Protein AF-A0AAW0J0C3-F1 (afdb_monomer_lite)

Sequence (73 aa):
DGDDELIQNLLEPFNKDQIINLLRKAADKHCDVADRIRKVADEDPAHCKIFVHSLGWDTTLETLIVVFKEWVF

Foldseek 3Di:
DVVVVVVVVVCVVDDPVRVVVVLVVCCVVDVVSVVVVVVVQVVDVVNVDDDDPDDDPPDDPVNVCVVCVVVDD

Radius of gyration: 18.61 Å; chains: 1; bounding box: 46×25×43 Å

Organism: Quercus suber (NCBI:txid58331)

Secondary structure (DSSP, 8-state):
-HHHHHHHHHHTT--HHHHHHHHHHHHHH-HHHHHHHHHHHHT-TTT---------TT--HHHHHHHHHHS--

Structure (mmCIF, N/CA/C/O backbone):
data_AF-A0AAW0J0C3-F1
#
_entry.id   AF-A0AAW0J0C3-F1
#
loop_
_atom_site.group_PDB
_atom_site.id
_atom_site.type_symbol
_atom_site.label_atom_id
_atom_site.label_alt_id
_atom_site.label_comp_id
_atom_site.label_asym_id
_atom_site.label_entity_id
_atom_site.label_seq_id
_atom_site.pdbx_PDB_ins_code
_atom_site.Cartn_x
_atom_site.Cartn_y
_atom_site.Cartn_z
_atom_site.occupancy
_atom_site.B_iso_or_equiv
_atom_site.auth_seq_id
_atom_site.auth_comp_id
_atom_site.auth_asym_id
_atom_site.auth_atom_id
_atom_site.pdbx_PDB_model_num
ATOM 1 N N . ASP A 1 1 ? -18.903 15.931 2.588 1.00 54.38 1 ASP A N 1
ATOM 2 C CA . ASP A 1 1 ? -18.169 16.974 3.321 1.00 54.38 1 ASP A CA 1
ATOM 3 C C . ASP A 1 1 ? -18.009 16.743 4.807 1.00 54.38 1 ASP A C 1
ATOM 5 O O . ASP A 1 1 ? -16.872 16.627 5.216 1.00 54.38 1 ASP A O 1
ATOM 9 N N . GLY A 1 2 ? -19.065 16.612 5.617 1.00 60.31 2 GLY A N 1
ATOM 10 C CA . GLY A 1 2 ? -18.870 16.552 7.077 1.00 60.31 2 GLY A CA 1
ATOM 11 C C . GLY A 1 2 ? -18.153 15.310 7.636 1.00 60.31 2 GLY A C 1
ATOM 12 O O . GLY A 1 2 ? -17.620 15.386 8.732 1.00 60.31 2 GLY A O 1
ATOM 13 N N . ASP A 1 3 ? -18.134 14.177 6.925 1.00 62.72 3 ASP A N 1
ATOM 14 C CA . ASP A 1 3 ? -17.588 12.911 7.457 1.00 62.72 3 ASP A CA 1
ATOM 15 C C . ASP A 1 3 ? -16.078 12.746 7.186 1.00 62.72 3 ASP A C 1
ATOM 17 O O . ASP A 1 3 ? -15.332 12.283 8.049 1.00 62.72 3 ASP A O 1
ATOM 21 N N . ASP A 1 4 ? -15.597 13.207 6.024 1.00 63.34 4 ASP A N 1
ATOM 22 C CA . ASP A 1 4 ? -14.173 13.143 5.659 1.00 63.34 4 ASP A CA 1
ATOM 23 C C . ASP A 1 4 ? -13.311 14.054 6.550 1.00 63.34 4 ASP A C 1
ATOM 25 O O . ASP A 1 4 ? -12.240 13.641 7.003 1.00 63.34 4 ASP A O 1
ATOM 29 N N . GLU A 1 5 ? -13.802 15.257 6.883 1.00 69.44 5 GLU A N 1
ATOM 30 C CA . GLU A 1 5 ? -13.139 16.149 7.847 1.00 69.44 5 GLU A CA 1
ATOM 31 C C . GLU A 1 5 ? -13.043 15.505 9.240 1.00 69.44 5 GLU A C 1
ATOM 33 O O . GLU A 1 5 ? -12.036 15.659 9.933 1.00 69.44 5 GLU A O 1
ATOM 38 N N . LEU A 1 6 ? -14.054 14.734 9.662 1.00 82.19 6 LEU A N 1
ATOM 39 C CA . LEU A 1 6 ? -14.025 14.029 10.947 1.00 82.19 6 LEU A CA 1
ATOM 40 C C . LEU A 1 6 ? -12.968 12.923 10.957 1.00 82.19 6 LEU A C 1
ATOM 42 O O . LEU A 1 6 ? -12.215 12.815 11.925 1.00 82.19 6 LEU A O 1
ATOM 46 N N . ILE A 1 7 ? -12.861 12.133 9.886 1.00 84.44 7 ILE A N 1
ATOM 47 C CA . ILE A 1 7 ? -11.837 11.084 9.793 1.00 84.44 7 ILE A CA 1
ATOM 48 C C . ILE A 1 7 ? -10.433 11.687 9.746 1.00 84.44 7 ILE A C 1
ATOM 50 O O . ILE A 1 7 ? -9.536 11.179 10.421 1.00 84.44 7 ILE A O 1
ATOM 54 N N . GLN A 1 8 ? -10.228 12.780 9.012 1.00 85.88 8 GLN A N 1
ATOM 55 C CA . GLN A 1 8 ? -8.920 13.427 8.943 1.00 85.88 8 GLN A CA 1
ATOM 56 C C . GLN A 1 8 ? -8.463 13.937 10.318 1.00 85.88 8 GLN A C 1
ATOM 58 O O . GLN A 1 8 ? -7.337 13.652 10.726 1.00 85.88 8 GLN A O 1
ATOM 63 N N . ASN A 1 9 ? -9.355 14.586 11.071 1.00 89.44 9 ASN A N 1
ATOM 64 C CA . ASN A 1 9 ? -9.078 15.045 12.437 1.00 89.44 9 ASN A CA 1
ATOM 65 C C . A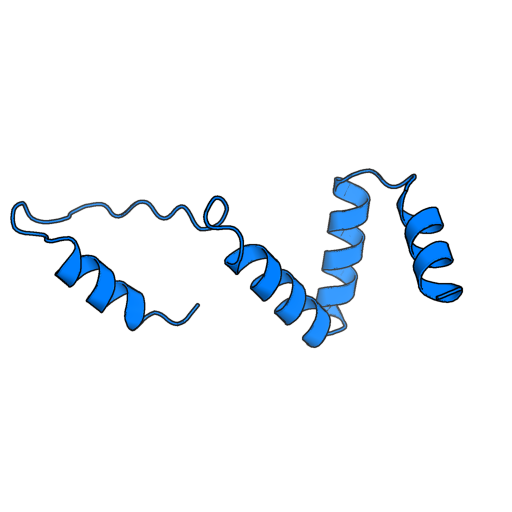SN A 1 9 ? -8.746 13.888 13.397 1.00 89.44 9 ASN A C 1
ATOM 67 O O . ASN A 1 9 ? -7.930 14.041 14.305 1.00 89.44 9 ASN A O 1
ATOM 71 N N . LEU A 1 10 ? -9.350 12.711 13.201 1.00 89.44 10 LEU A N 1
ATOM 72 C CA . LEU A 1 10 ? -9.048 11.516 13.997 1.00 89.44 10 LEU A CA 1
ATOM 73 C C . LEU A 1 10 ? -7.684 10.904 13.657 1.00 89.44 10 LEU A C 1
ATOM 75 O O . LEU A 1 10 ? -7.064 10.295 14.528 1.00 89.44 10 LEU A O 1
ATOM 79 N N . LEU A 1 11 ? -7.218 11.051 12.415 1.00 90.00 11 LEU A N 1
ATOM 80 C CA . LEU A 1 11 ? -5.933 10.526 11.950 1.00 90.00 11 LEU A CA 1
ATOM 81 C C . LEU A 1 11 ? -4.761 11.480 12.211 1.00 90.00 11 LEU A C 1
ATOM 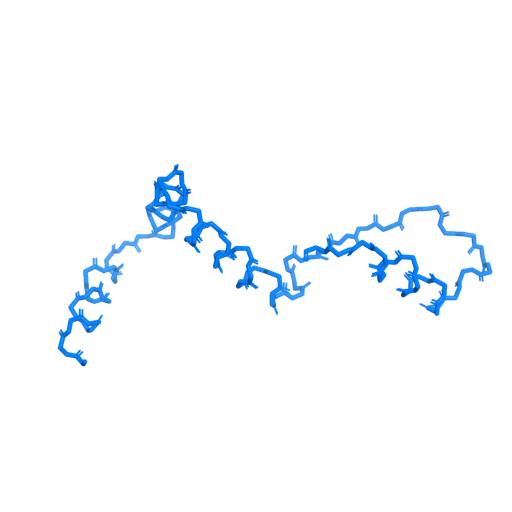83 O O . LEU A 1 11 ? -3.634 11.008 12.325 1.00 90.00 11 LEU A O 1
ATOM 87 N N . GLU A 1 12 ? -5.002 12.786 12.351 1.00 89.62 12 GLU A N 1
ATOM 88 C CA . GLU A 1 12 ? -3.971 13.799 12.631 1.00 89.62 12 GLU A CA 1
ATOM 89 C C . GLU A 1 12 ? -3.032 13.450 13.809 1.00 89.62 12 GLU A C 1
ATOM 91 O O . GLU A 1 12 ? -1.815 13.557 13.643 1.00 89.62 12 GLU A O 1
ATOM 96 N N . PRO A 1 13 ? -3.514 12.969 14.975 1.00 93.81 13 PRO A N 1
ATOM 97 C CA . PRO A 1 13 ? -2.627 12.632 16.091 1.00 93.81 13 PRO A CA 1
ATOM 98 C C . PRO A 1 13 ? -1.830 11.329 15.891 1.00 93.81 13 PRO A C 1
ATOM 100 O O . PRO A 1 13 ? -1.023 10.966 16.752 1.00 93.81 13 PRO A O 1
ATOM 103 N N . PHE A 1 14 ? -2.055 10.579 14.808 1.00 93.25 14 PHE A N 1
ATOM 104 C CA . PHE A 1 14 ? -1.389 9.301 14.579 1.00 93.25 14 PHE A CA 1
ATOM 105 C C . PHE A 1 14 ? -0.005 9.516 13.970 1.00 93.25 14 PHE A C 1
ATOM 107 O O . PHE A 1 14 ? 0.176 10.193 12.963 1.00 93.25 14 PHE A O 1
ATOM 114 N N . ASN A 1 15 ? 0.989 8.832 14.531 1.00 92.44 15 ASN A N 1
ATOM 115 C CA . ASN A 1 15 ? 2.315 8.780 13.925 1.00 92.44 15 ASN A CA 1
ATOM 116 C C . ASN A 1 15 ? 2.326 7.868 12.688 1.00 92.44 15 ASN A C 1
ATOM 118 O O . ASN A 1 15 ? 1.504 6.956 12.561 1.00 92.44 15 ASN A O 1
ATOM 122 N N . LYS A 1 16 ? 3.330 8.052 11.820 1.00 90.88 16 LYS A N 1
ATOM 123 C CA . LYS A 1 16 ? 3.497 7.304 10.562 1.00 90.88 16 LYS A CA 1
ATOM 124 C C . LYS A 1 16 ? 3.314 5.789 10.725 1.00 90.88 16 LYS A C 1
ATOM 126 O O . LYS A 1 16 ? 2.539 5.191 9.986 1.00 90.88 16 LYS A O 1
ATOM 131 N N . ASP A 1 17 ? 3.962 5.171 11.711 1.00 92.88 17 ASP A N 1
ATOM 132 C CA . ASP A 1 17 ? 3.861 3.722 11.945 1.00 92.88 17 ASP A CA 1
ATOM 133 C C . ASP A 1 17 ? 2.446 3.261 12.323 1.00 92.88 17 ASP A C 1
ATOM 135 O O . ASP A 1 17 ? 2.013 2.175 11.933 1.00 92.88 17 ASP A O 1
ATOM 139 N N . GLN A 1 18 ? 1.700 4.090 13.058 1.00 93.31 18 GLN A N 1
ATOM 140 C CA . GLN A 1 18 ? 0.319 3.785 13.434 1.00 93.31 18 GLN A CA 1
ATOM 141 C C . GLN A 1 18 ? -0.598 3.832 12.210 1.00 93.31 18 GLN A C 1
ATOM 143 O O . GLN A 1 18 ? -1.408 2.922 12.024 1.00 93.31 18 GLN A O 1
ATOM 148 N N . ILE A 1 19 ? -0.414 4.829 11.340 1.00 93.94 19 ILE A N 1
ATOM 149 C CA . ILE A 1 19 ? -1.146 4.946 10.072 1.00 93.94 19 ILE A CA 1
ATOM 150 C C . ILE A 1 19 ? -0.825 3.756 9.157 1.00 93.94 19 ILE A C 1
ATOM 152 O O . ILE A 1 19 ? -1.739 3.118 8.637 1.00 93.94 19 ILE A O 1
ATOM 156 N N . ILE A 1 20 ? 0.452 3.384 9.022 1.00 92.62 20 ILE A N 1
ATOM 157 C CA . ILE A 1 20 ? 0.874 2.216 8.231 1.00 92.62 20 ILE A CA 1
ATOM 158 C C . ILE A 1 20 ? 0.215 0.935 8.755 1.00 92.62 20 ILE A C 1
ATOM 160 O O . ILE A 1 20 ? -0.312 0.140 7.979 1.00 92.62 20 ILE A O 1
ATOM 164 N N . ASN A 1 21 ? 0.209 0.725 10.073 1.00 93.88 21 ASN A N 1
ATOM 165 C CA . ASN A 1 21 ? -0.391 -0.467 10.665 1.00 93.88 21 ASN A CA 1
ATOM 166 C C . ASN A 1 21 ? -1.916 -0.511 10.473 1.00 93.88 21 ASN A C 1
ATOM 168 O O . ASN A 1 21 ? -2.470 -1.593 10.271 1.00 93.88 21 ASN A O 1
ATOM 172 N N . LEU A 1 22 ? -2.593 0.639 10.531 1.00 94.19 22 LEU A N 1
ATOM 173 C CA . LEU A 1 22 ? -4.027 0.747 10.259 1.00 94.19 22 LEU A CA 1
ATOM 174 C C . LEU A 1 22 ? -4.337 0.379 8.803 1.00 94.19 22 LEU A C 1
ATOM 176 O O . LEU A 1 22 ? -5.184 -0.480 8.562 1.00 94.19 22 LEU A O 1
ATOM 180 N N . LEU A 1 23 ? -3.604 0.963 7.853 1.00 93.19 23 LEU A N 1
ATOM 181 C CA . LEU A 1 23 ? -3.757 0.694 6.422 1.00 93.19 23 LEU A CA 1
ATOM 182 C C . LEU A 1 23 ? -3.463 -0.768 6.079 1.00 93.19 23 LEU A C 1
ATOM 184 O O . LEU A 1 23 ? -4.232 -1.383 5.348 1.00 93.19 23 LEU A O 1
ATOM 188 N N . ARG A 1 24 ? -2.417 -1.362 6.668 1.00 94.00 24 ARG A N 1
ATOM 189 C CA . ARG A 1 24 ? -2.114 -2.792 6.504 1.00 94.00 24 ARG A CA 1
ATOM 190 C C . ARG A 1 24 ? -3.280 -3.669 6.963 1.00 94.00 24 ARG A C 1
ATOM 192 O O . ARG A 1 24 ? -3.716 -4.540 6.224 1.00 94.00 24 ARG A O 1
ATOM 199 N N . LYS A 1 25 ? -3.814 -3.419 8.163 1.00 94.56 25 LYS A N 1
ATOM 200 C CA . LYS A 1 25 ? -4.954 -4.184 8.700 1.00 94.56 25 LYS A CA 1
ATOM 201 C C . LYS A 1 25 ? -6.221 -4.014 7.863 1.00 94.56 25 LYS A C 1
ATOM 203 O O . LYS A 1 25 ? -7.028 -4.938 7.804 1.00 94.56 25 LYS A O 1
ATOM 208 N N . ALA A 1 26 ? -6.425 -2.836 7.276 1.00 93.88 26 ALA A N 1
ATOM 209 C CA . ALA A 1 26 ? -7.530 -2.595 6.359 1.00 93.88 26 ALA A CA 1
ATOM 210 C C . ALA A 1 26 ? -7.333 -3.379 5.053 1.00 93.88 26 ALA A C 1
ATOM 212 O O . ALA A 1 26 ? -8.249 -4.080 4.638 1.00 93.88 26 ALA A O 1
ATOM 213 N N . ALA A 1 27 ? -6.128 -3.355 4.479 1.00 93.62 27 ALA A N 1
ATOM 214 C CA . ALA A 1 27 ? -5.763 -4.113 3.282 1.00 93.62 27 ALA A CA 1
ATOM 215 C C . ALA A 1 27 ? -5.894 -5.638 3.464 1.00 93.62 27 ALA A C 1
ATOM 217 O O . ALA A 1 27 ? -6.339 -6.321 2.548 1.00 93.62 27 ALA A O 1
ATOM 218 N N . ASP A 1 28 ? -5.585 -6.171 4.654 1.00 93.75 28 ASP A N 1
ATOM 219 C CA . ASP A 1 28 ? -5.787 -7.596 4.975 1.00 93.75 28 ASP A CA 1
ATOM 220 C C . ASP A 1 28 ? -7.267 -8.018 4.916 1.00 93.75 28 ASP A C 1
ATOM 222 O O . ASP A 1 28 ? -7.581 -9.186 4.690 1.00 93.75 28 ASP A O 1
ATOM 226 N N . LYS A 1 29 ? -8.191 -7.081 5.159 1.00 94.12 29 LYS A N 1
ATOM 227 C CA . LYS A 1 29 ? -9.638 -7.343 5.209 1.00 94.12 29 LYS A CA 1
ATOM 228 C C . LYS A 1 29 ? -10.376 -6.931 3.937 1.00 94.12 29 LYS A C 1
ATOM 230 O O . LYS A 1 29 ? -11.463 -7.443 3.683 1.00 94.12 29 LYS A O 1
ATOM 235 N N . HIS A 1 30 ? -9.806 -6.003 3.176 1.00 93.31 30 HIS A N 1
ATOM 236 C CA . HIS A 1 30 ? -10.450 -5.314 2.065 1.00 93.31 30 HIS A CA 1
ATOM 237 C C . HIS A 1 30 ? -9.471 -5.220 0.891 1.00 93.31 30 HIS A C 1
ATOM 239 O O . HIS A 1 30 ? -8.500 -4.460 0.933 1.00 93.31 30 HIS A O 1
ATOM 245 N N . CYS A 1 31 ? -9.715 -6.011 -0.158 1.00 88.56 31 CYS A N 1
ATOM 246 C CA . CYS A 1 31 ? -8.844 -6.052 -1.334 1.00 88.56 31 CYS A CA 1
ATOM 247 C C . CYS A 1 31 ? -8.794 -4.709 -2.076 1.00 88.56 31 CYS A C 1
ATOM 249 O O . CYS A 1 31 ? -7.728 -4.305 -2.524 1.00 88.56 31 CYS A O 1
ATOM 251 N N . ASP A 1 32 ? -9.900 -3.967 -2.110 1.00 92.69 32 ASP A N 1
ATOM 252 C CA . ASP A 1 32 ? -9.991 -2.636 -2.713 1.00 92.69 32 ASP A CA 1
ATOM 253 C C . ASP A 1 32 ? -9.062 -1.618 -2.034 1.00 92.69 32 ASP A C 1
ATOM 255 O O . ASP A 1 32 ? -8.469 -0.766 -2.699 1.00 92.69 32 ASP A O 1
ATOM 259 N N . VAL A 1 33 ? -8.866 -1.737 -0.717 1.00 92.94 33 VAL A N 1
ATOM 260 C CA . VAL A 1 33 ? -7.900 -0.916 0.024 1.00 92.94 33 VAL A CA 1
ATOM 261 C C . VAL A 1 33 ? -6.472 -1.297 -0.359 1.00 92.94 33 VAL A C 1
ATOM 263 O O . VAL A 1 33 ? -5.647 -0.411 -0.580 1.00 92.94 33 VAL A O 1
ATOM 266 N N . ALA A 1 34 ? -6.177 -2.594 -0.484 1.00 89.06 34 ALA A N 1
ATOM 267 C CA . ALA A 1 34 ? -4.863 -3.071 -0.911 1.00 89.06 34 ALA A CA 1
ATOM 268 C C . ALA A 1 34 ? -4.509 -2.588 -2.328 1.00 89.06 34 ALA A C 1
ATOM 270 O O . ALA A 1 34 ? -3.410 -2.075 -2.547 1.00 89.06 34 ALA A O 1
ATOM 271 N N . ASP A 1 35 ? -5.450 -2.687 -3.269 1.00 90.38 35 ASP A N 1
ATOM 272 C CA . ASP A 1 35 ? -5.275 -2.218 -4.646 1.00 90.38 35 ASP A CA 1
ATOM 273 C C . ASP A 1 35 ? -5.090 -0.702 -4.713 1.00 90.38 35 ASP A C 1
ATOM 275 O O . ASP A 1 35 ? -4.244 -0.206 -5.457 1.00 90.38 35 ASP A O 1
ATOM 279 N N . ARG A 1 36 ? -5.818 0.058 -3.889 1.00 90.69 36 ARG A N 1
ATOM 280 C CA . ARG A 1 36 ? 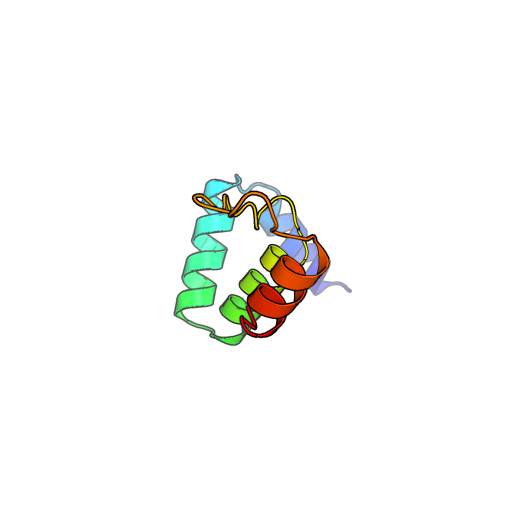-5.669 1.515 -3.836 1.00 90.69 36 ARG A CA 1
ATOM 281 C C . ARG A 1 36 ? -4.335 1.941 -3.230 1.00 90.69 36 ARG A C 1
ATOM 283 O O . ARG A 1 36 ? -3.735 2.887 -3.729 1.00 90.69 36 ARG A O 1
ATOM 290 N N . ILE A 1 37 ? -3.851 1.241 -2.202 1.00 89.06 37 ILE A N 1
ATOM 291 C CA . ILE A 1 37 ? -2.507 1.462 -1.650 1.00 89.06 37 ILE A CA 1
ATOM 292 C C . ILE A 1 37 ? -1.444 1.179 -2.716 1.00 89.06 37 ILE A C 1
ATOM 294 O O . ILE A 1 37 ? -0.536 1.992 -2.871 1.00 89.06 37 ILE A O 1
ATOM 298 N N . ARG A 1 38 ? -1.566 0.071 -3.465 1.00 85.75 38 ARG A N 1
ATOM 299 C CA . ARG A 1 38 ? -0.643 -0.268 -4.560 1.00 85.75 38 ARG A CA 1
ATOM 300 C C . ARG A 1 38 ? -0.642 0.817 -5.629 1.00 85.75 38 ARG A C 1
ATOM 302 O O . ARG A 1 38 ? 0.406 1.376 -5.903 1.00 85.75 38 ARG A O 1
ATOM 309 N N . LYS A 1 39 ? -1.820 1.208 -6.119 1.00 86.12 39 LYS A N 1
ATOM 310 C CA . LYS A 1 39 ? -1.958 2.266 -7.124 1.00 86.12 39 LYS A CA 1
ATOM 311 C C . LYS A 1 39 ? -1.279 3.571 -6.700 1.00 86.12 39 LYS A C 1
ATOM 313 O O . LYS A 1 39 ? -0.509 4.125 -7.469 1.00 86.12 39 LYS A O 1
ATOM 318 N N . VAL A 1 40 ? -1.522 4.028 -5.469 1.00 83.50 40 VAL A N 1
ATOM 319 C CA . VAL A 1 40 ? -0.906 5.262 -4.949 1.00 83.50 40 VAL A CA 1
ATOM 320 C C . VAL A 1 40 ? 0.612 5.115 -4.786 1.00 83.50 40 VAL A C 1
ATOM 322 O O . VAL A 1 40 ? 1.339 6.083 -4.983 1.00 83.50 40 VAL A O 1
ATOM 325 N N . ALA A 1 41 ? 1.107 3.925 -4.435 1.00 79.25 41 ALA A N 1
ATOM 326 C CA . ALA A 1 41 ? 2.541 3.657 -4.350 1.00 79.25 41 ALA A CA 1
ATOM 327 C C . ALA A 1 41 ? 3.215 3.594 -5.732 1.00 79.25 41 ALA A C 1
ATOM 329 O O . ALA A 1 41 ? 4.336 4.074 -5.865 1.00 79.25 41 ALA A O 1
ATOM 330 N N . ASP A 1 42 ? 2.536 3.047 -6.742 1.00 72.81 42 ASP A N 1
ATOM 331 C CA . ASP A 1 42 ? 3.004 2.990 -8.133 1.00 72.81 42 ASP A CA 1
ATOM 332 C C . ASP A 1 42 ? 2.987 4.363 -8.826 1.00 72.81 42 ASP A C 1
ATOM 334 O O . ASP A 1 42 ? 3.780 4.613 -9.734 1.00 72.81 42 ASP A O 1
ATOM 338 N N . GLU A 1 43 ? 2.123 5.284 -8.387 1.00 73.50 43 GLU A N 1
ATOM 339 C CA . GLU A 1 43 ? 2.115 6.675 -8.862 1.00 73.50 43 GLU A CA 1
ATOM 340 C C . GLU A 1 43 ? 3.366 7.464 -8.428 1.00 73.50 43 GLU A C 1
ATOM 342 O O . GLU A 1 43 ? 3.700 8.464 -9.069 1.00 73.50 43 GLU A O 1
ATOM 347 N N . ASP A 1 44 ? 4.087 7.018 -7.390 1.00 61.53 44 ASP A N 1
ATOM 348 C CA . ASP A 1 44 ? 5.338 7.637 -6.953 1.00 61.53 44 ASP A CA 1
ATOM 349 C C . ASP A 1 44 ? 6.572 6.875 -7.496 1.00 61.53 44 ASP A C 1
ATOM 351 O O . ASP A 1 44 ? 6.993 5.853 -6.941 1.00 61.53 44 ASP A O 1
ATOM 355 N N . PRO A 1 45 ? 7.236 7.373 -8.559 1.00 57.06 45 PRO A N 1
ATOM 356 C CA . PRO A 1 45 ? 8.399 6.703 -9.140 1.00 57.06 45 PRO A CA 1
ATOM 357 C C . PRO A 1 45 ? 9.616 6.641 -8.201 1.00 57.06 45 PRO A C 1
ATOM 359 O O . PRO A 1 45 ? 10.555 5.895 -8.489 1.00 57.06 45 PRO A O 1
ATOM 362 N N . ALA A 1 46 ? 9.643 7.381 -7.082 1.00 58.06 46 ALA A N 1
ATOM 363 C CA . ALA A 1 46 ? 10.718 7.264 -6.098 1.00 58.06 46 ALA A CA 1
ATOM 364 C C . ALA A 1 46 ? 10.613 5.961 -5.284 1.00 58.06 46 ALA A C 1
ATOM 366 O O . ALA A 1 46 ? 11.621 5.498 -4.743 1.00 58.06 46 ALA A O 1
ATOM 367 N N . HIS A 1 47 ? 9.427 5.344 -5.236 1.00 54.06 47 HIS A N 1
ATOM 368 C CA . HIS A 1 47 ? 9.179 4.066 -4.571 1.00 54.06 47 HIS A CA 1
ATOM 369 C C . HIS A 1 47 ? 9.489 2.860 -5.482 1.00 54.06 47 HIS A C 1
ATOM 371 O O . HIS A 1 47 ? 9.871 1.802 -4.981 1.00 54.06 47 HIS A O 1
ATOM 377 N N . CYS A 1 48 ? 9.447 3.031 -6.808 1.00 56.31 48 CYS A N 1
ATOM 378 C CA . CYS A 1 48 ? 9.739 1.988 -7.804 1.00 56.31 48 CYS A CA 1
ATOM 379 C C . CYS A 1 48 ? 11.207 1.986 -8.275 1.00 56.31 48 CYS A C 1
ATOM 381 O O . CYS A 1 48 ? 11.505 1.836 -9.463 1.00 56.31 48 CYS A O 1
ATOM 383 N N . LYS A 1 49 ? 12.169 2.158 -7.357 1.00 56.53 49 LYS A N 1
ATOM 384 C CA . LYS A 1 49 ? 13.595 2.141 -7.717 1.00 56.53 49 LYS A CA 1
ATOM 385 C C . LYS A 1 49 ? 14.115 0.711 -7.868 1.00 56.53 49 LYS A C 1
ATOM 387 O O . LYS A 1 49 ? 14.631 0.118 -6.922 1.00 56.53 49 LYS A O 1
ATOM 392 N N . ILE A 1 50 ? 14.029 0.182 -9.082 1.00 63.47 50 ILE A N 1
ATOM 393 C CA . ILE A 1 50 ? 14.691 -1.067 -9.462 1.00 63.47 50 ILE A CA 1
ATOM 394 C C . ILE A 1 50 ? 16.112 -0.796 -9.969 1.00 63.47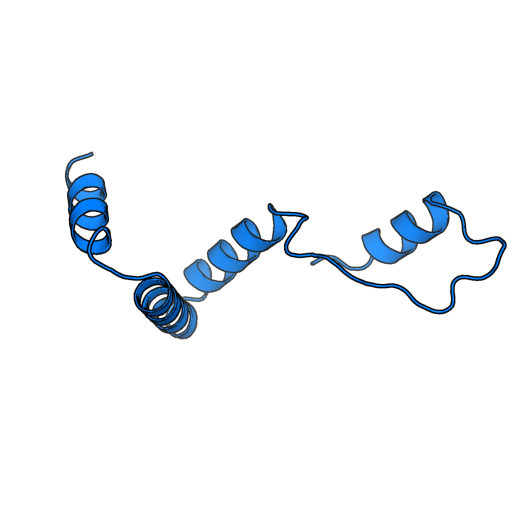 50 ILE A C 1
ATOM 396 O O . ILE A 1 50 ? 16.358 0.124 -10.748 1.00 63.47 50 ILE A O 1
ATOM 400 N N . PHE A 1 51 ? 17.068 -1.604 -9.515 1.00 60.12 51 PHE A N 1
ATOM 401 C CA . PHE A 1 51 ? 18.436 -1.600 -10.027 1.00 60.12 51 PHE A CA 1
ATOM 402 C C . PHE A 1 51 ? 18.609 -2.799 -10.957 1.00 60.12 51 PHE A C 1
ATOM 404 O O . PHE A 1 51 ? 18.570 -3.943 -10.508 1.00 60.12 51 PHE A O 1
ATOM 411 N N . VAL A 1 52 ? 18.803 -2.539 -12.251 1.00 64.62 52 VAL A N 1
ATOM 412 C CA . VAL A 1 52 ? 19.061 -3.588 -13.244 1.00 64.62 52 VAL A CA 1
ATOM 413 C C . VAL A 1 52 ? 20.568 -3.783 -13.368 1.00 64.62 52 VAL A C 1
ATOM 415 O O . VAL A 1 52 ? 21.287 -2.871 -13.776 1.00 64.62 52 VAL A O 1
ATOM 418 N N . HIS A 1 53 ? 21.057 -4.963 -12.993 1.00 62.41 53 HIS A N 1
ATOM 419 C CA . HIS A 1 53 ? 22.447 -5.360 -13.212 1.00 62.41 53 HIS A CA 1
ATOM 420 C C . HIS A 1 53 ? 22.583 -6.136 -14.532 1.00 62.41 53 HIS A C 1
ATOM 422 O O . HIS A 1 53 ? 21.616 -6.704 -15.031 1.00 62.41 53 HIS A O 1
ATOM 428 N N . SER A 1 54 ? 23.800 -6.186 -15.083 1.00 64.50 54 SER A N 1
ATOM 429 C CA . SER A 1 54 ? 24.137 -7.002 -16.264 1.00 64.50 54 SER A CA 1
ATOM 430 C C . SER A 1 54 ? 23.535 -6.545 -17.604 1.00 64.50 54 SER A C 1
ATOM 432 O O . SER A 1 54 ? 23.292 -7.370 -18.482 1.00 64.50 54 SER A O 1
ATOM 434 N N . LEU A 1 55 ? 23.346 -5.238 -17.804 1.00 71.62 55 LEU A N 1
ATOM 435 C CA . LEU A 1 55 ? 23.038 -4.698 -19.131 1.00 71.62 55 LEU A CA 1
ATOM 436 C C . LEU A 1 55 ? 24.274 -4.808 -20.040 1.00 71.62 55 LEU A C 1
ATOM 438 O O . LEU A 1 55 ? 25.362 -4.358 -19.677 1.00 71.62 55 LEU A O 1
ATOM 442 N N . GLY A 1 56 ? 24.117 -5.426 -21.214 1.00 74.94 56 GLY A N 1
ATOM 443 C CA . GLY A 1 56 ? 25.166 -5.453 -22.236 1.00 74.94 56 GLY A CA 1
ATOM 444 C C . GLY A 1 56 ? 25.468 -4.040 -22.740 1.00 74.94 56 GLY A C 1
ATOM 445 O O . GLY A 1 56 ? 24.595 -3.175 -22.695 1.00 74.94 56 GLY A O 1
ATOM 446 N N . TRP A 1 57 ? 26.683 -3.796 -23.236 1.00 75.81 57 TRP A N 1
ATOM 447 C CA . TRP A 1 57 ? 27.127 -2.463 -23.683 1.00 75.81 57 TRP A CA 1
ATOM 448 C C . TRP A 1 57 ? 26.264 -1.846 -24.805 1.00 75.81 57 TRP A C 1
ATOM 450 O O . TRP A 1 57 ? 26.279 -0.633 -24.979 1.00 75.81 57 TRP A O 1
ATOM 460 N N . ASP A 1 58 ? 25.499 -2.672 -25.521 1.00 79.50 58 ASP A N 1
ATOM 461 C CA . ASP A 1 58 ? 24.562 -2.284 -26.584 1.00 79.50 58 ASP A CA 1
ATOM 462 C C . ASP A 1 58 ? 23.128 -2.018 -26.068 1.00 79.50 58 ASP A C 1
ATOM 464 O O . ASP A 1 58 ? 22.209 -1.750 -26.835 1.00 79.50 58 ASP A O 1
ATOM 468 N N . THR A 1 59 ? 22.890 -2.098 -24.753 1.00 78.44 59 THR A N 1
ATOM 469 C CA . THR A 1 59 ? 21.539 -1.907 -24.207 1.00 78.44 59 THR A CA 1
ATOM 470 C C . THR A 1 59 ? 21.086 -0.467 -24.411 1.00 78.44 59 THR A C 1
ATOM 472 O O . THR A 1 59 ? 21.638 0.465 -23.826 1.00 78.44 59 THR A O 1
ATOM 475 N N . THR A 1 60 ? 20.025 -0.293 -25.195 1.00 79.56 60 THR A N 1
ATOM 476 C CA . THR A 1 60 ? 19.396 1.008 -25.417 1.00 79.56 60 THR A CA 1
ATOM 477 C C . THR A 1 60 ? 18.227 1.236 -24.460 1.00 79.56 60 THR A C 1
ATOM 479 O O . THR A 1 60 ? 17.626 0.298 -23.926 1.00 79.56 60 THR A O 1
ATOM 482 N N . LEU A 1 61 ? 17.875 2.510 -24.269 1.00 77.38 61 LEU A N 1
ATOM 483 C CA . LEU A 1 61 ? 16.695 2.916 -23.503 1.00 77.38 61 LEU A CA 1
ATOM 484 C C . LEU A 1 61 ? 15.415 2.251 -24.042 1.00 77.38 61 LEU A C 1
ATOM 486 O O . LEU A 1 61 ? 14.541 1.865 -23.272 1.00 77.38 61 LEU A O 1
ATOM 490 N N . GLU A 1 62 ? 15.324 2.095 -25.363 1.00 79.81 62 GLU A N 1
ATOM 491 C CA . GLU A 1 62 ? 14.155 1.543 -26.044 1.00 79.81 62 GLU A CA 1
ATOM 492 C C . GLU A 1 62 ? 13.965 0.055 -25.720 1.00 79.81 62 GLU A C 1
ATOM 494 O O . GLU A 1 62 ? 12.867 -0.355 -25.340 1.00 79.81 62 GLU A O 1
ATOM 499 N N . THR A 1 63 ? 15.050 -0.729 -25.738 1.00 79.12 63 THR A N 1
ATOM 500 C CA . THR A 1 63 ? 15.045 -2.139 -25.317 1.00 79.12 63 THR A CA 1
ATOM 501 C C . THR A 1 63 ? 14.612 -2.288 -23.859 1.00 79.12 63 THR A C 1
ATOM 503 O O . THR A 1 63 ? 13.815 -3.169 -23.538 1.00 79.12 63 THR A O 1
ATOM 506 N N . LEU A 1 64 ? 15.091 -1.408 -22.972 1.00 77.75 64 LEU A N 1
ATOM 507 C CA . LEU A 1 64 ? 14.731 -1.442 -21.554 1.00 77.75 64 LEU A CA 1
ATOM 508 C C . LEU A 1 64 ? 13.236 -1.156 -21.352 1.00 77.75 64 LEU A C 1
ATOM 510 O O . LEU A 1 64 ? 12.556 -1.885 -20.635 1.00 77.75 64 LEU A O 1
ATOM 514 N N . ILE A 1 65 ? 12.703 -0.137 -22.029 1.00 76.75 65 ILE A N 1
ATOM 515 C CA . ILE A 1 65 ? 11.281 0.221 -21.957 1.00 76.75 65 ILE A CA 1
ATOM 516 C C . ILE A 1 65 ? 10.397 -0.914 -22.481 1.00 76.75 65 ILE A C 1
ATOM 518 O O . ILE A 1 65 ? 9.365 -1.189 -21.880 1.00 76.75 65 ILE A O 1
ATOM 522 N N . VAL A 1 66 ? 10.771 -1.578 -23.578 1.00 79.12 66 VAL A N 1
ATOM 523 C CA . VAL A 1 66 ? 9.999 -2.706 -2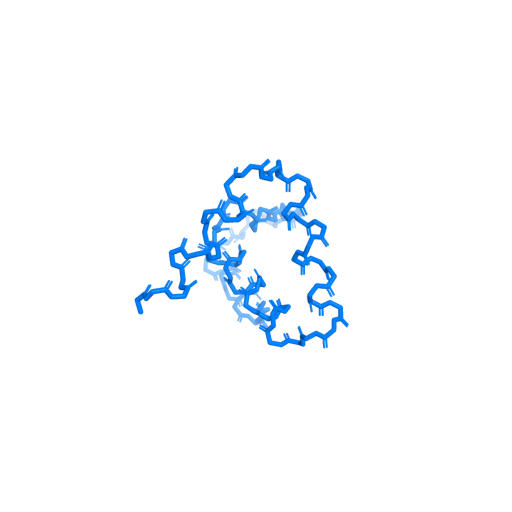4.130 1.00 79.12 66 VAL A CA 1
ATOM 524 C C . VAL A 1 66 ? 9.928 -3.864 -23.139 1.00 79.12 66 VAL A C 1
ATOM 526 O O . VAL A 1 66 ? 8.835 -4.354 -22.869 1.00 79.12 66 VAL A O 1
ATOM 529 N N . VAL A 1 67 ? 11.063 -4.252 -22.550 1.00 76.88 67 VAL A N 1
ATOM 530 C CA . VAL A 1 67 ? 11.108 -5.339 -21.563 1.00 76.88 67 VAL A CA 1
ATOM 531 C C . VAL A 1 67 ? 10.233 -5.010 -20.361 1.00 76.88 67 VAL A C 1
ATOM 533 O O . VAL A 1 67 ? 9.411 -5.830 -19.977 1.00 76.88 67 VAL A O 1
ATOM 536 N N . PHE A 1 68 ? 10.349 -3.809 -19.792 1.00 72.62 68 PHE A N 1
ATOM 537 C CA . PHE A 1 68 ? 9.562 -3.437 -18.613 1.00 72.62 68 PHE A CA 1
ATOM 538 C C . PHE A 1 68 ? 8.096 -3.099 -18.918 1.00 72.62 68 PHE A C 1
ATOM 540 O O . PHE A 1 68 ? 7.280 -3.153 -18.008 1.00 72.62 68 PHE A O 1
ATOM 547 N N . LYS A 1 69 ? 7.723 -2.819 -20.173 1.00 70.31 69 LYS A N 1
ATOM 548 C CA . LYS A 1 69 ? 6.315 -2.651 -20.577 1.00 70.31 69 LYS A CA 1
ATOM 549 C C . LYS A 1 69 ? 5.512 -3.952 -20.541 1.00 70.31 69 LYS A C 1
ATOM 551 O O . LYS A 1 69 ? 4.301 -3.886 -20.365 1.00 70.31 69 LYS A O 1
ATOM 556 N N . GLU A 1 70 ? 6.153 -5.107 -20.723 1.00 65.56 70 GLU A N 1
ATOM 557 C CA . GLU A 1 70 ? 5.482 -6.408 -20.565 1.00 65.56 70 GLU A CA 1
ATOM 558 C C . GLU A 1 70 ? 5.254 -6.780 -19.095 1.00 65.56 70 GLU A C 1
ATOM 560 O O . GLU A 1 70 ? 4.373 -7.580 -18.782 1.00 65.56 70 GLU A O 1
ATOM 565 N N . TRP A 1 71 ? 6.009 -6.171 -18.181 1.00 60.72 71 TRP A N 1
ATOM 566 C CA . TRP A 1 71 ? 5.797 -6.304 -16.747 1.00 60.72 71 TRP A CA 1
ATOM 567 C C . TRP A 1 71 ? 4.762 -5.267 -16.323 1.00 60.72 71 TRP A C 1
ATOM 569 O O . TRP A 1 71 ? 5.089 -4.162 -15.902 1.00 60.72 71 TRP A O 1
ATOM 579 N N . VAL A 1 72 ? 3.488 -5.614 -16.490 1.00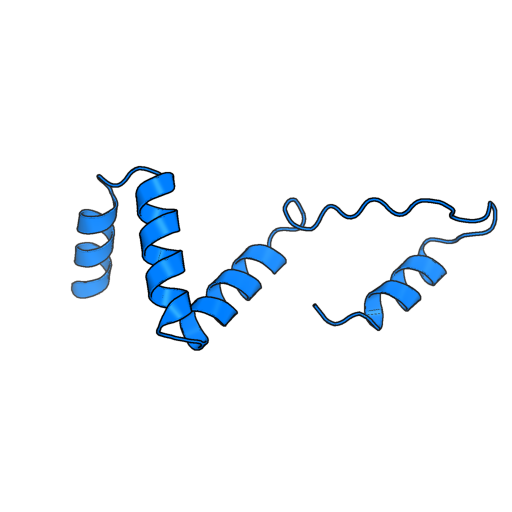 44.50 72 VAL A N 1
ATOM 580 C CA . VAL A 1 72 ? 2.396 -4.852 -15.878 1.00 44.50 72 VAL A CA 1
ATOM 581 C C . VAL A 1 72 ? 2.540 -4.994 -14.357 1.00 44.50 72 VAL A C 1
ATOM 583 O O . VAL A 1 72 ? 2.358 -6.095 -13.834 1.00 44.50 72 VAL A O 1
ATOM 586 N N . PHE A 1 73 ? 2.928 -3.910 -13.678 1.00 50.69 73 PHE A N 1
ATOM 587 C CA . PHE A 1 73 ? 2.822 -3.760 -12.222 1.00 50.69 73 PHE A CA 1
ATOM 588 C C . PHE A 1 73 ? 1.389 -3.376 -11.835 1.00 50.69 73 PHE A C 1
ATOM 590 O O . PHE A 1 73 ? 0.774 -2.578 -12.585 1.00 50.69 73 PHE A O 1
#

pLDDT: mean 78.72, std 13.77, range [44.5, 94.56]